Protein AF-A0A7Y6IUD5-F1 (afdb_monomer_lite)

pLDDT: mean 89.64, std 10.74, range [50.78, 98.31]

Radius of gyration: 18.88 Å; chains: 1; bounding box: 40×28×62 Å

Sequence (138 aa):
MPSALLAPFALLGMVVMAPVWISDHKLARMVDRIQEHPLPATAEWGYFDPQVEVSGDSGDCWYTIRFELSTGATVQEVLSHYRQARIEDPDGDLGDYEVTAWTIFDESGTPESGPTSRRSLIIDLDGAYDGGFDMRCY

Secondary structure (DSSP, 8-state):
--HHHHHHHHHHHHHHHHHHHHHHHHHHHHHHHHHHSPPPTT-EE-SS--EEEEEEETTEEEEEEEEEEEESS-HHHHHHHHHHH--B-SSS-BS-SEEEEE--B-TTSPBPB-SSSPEEEEEEEEEEE--TT-GGG-

Structure (mmCIF, N/CA/C/O backbone):
data_AF-A0A7Y6IUD5-F1
#
_entry.id   AF-A0A7Y6IUD5-F1
#
loop_
_atom_site.group_PDB
_atom_site.id
_atom_site.type_symbol
_atom_site.label_atom_id
_atom_site.label_alt_id
_atom_site.label_comp_id
_atom_site.label_asym_id
_atom_site.label_entity_id
_atom_site.label_seq_id
_atom_site.pdbx_PDB_ins_code
_atom_site.Cartn_x
_atom_site.Cartn_y
_atom_site.Cartn_z
_atom_site.occupancy
_atom_site.B_iso_or_equiv
_atom_site.auth_seq_id
_atom_site.auth_comp_id
_atom_site.auth_asym_id
_atom_site.auth_atom_id
_atom_site.pdbx_PDB_model_num
ATOM 1 N N . MET A 1 1 ? 0.779 -5.900 -45.821 1.00 50.78 1 MET A N 1
ATOM 2 C CA . MET A 1 1 ? 1.976 -5.995 -44.958 1.00 50.78 1 MET A CA 1
ATOM 3 C C . MET A 1 1 ? 2.130 -4.706 -44.139 1.00 50.78 1 MET A C 1
ATOM 5 O O . MET A 1 1 ? 2.856 -3.828 -44.579 1.00 50.78 1 MET A O 1
ATOM 9 N N . PRO A 1 2 ? 1.436 -4.538 -42.997 1.00 56.44 2 PRO A N 1
ATOM 10 C CA . PRO A 1 2 ? 1.664 -3.410 -42.081 1.00 56.44 2 PRO A CA 1
ATOM 11 C C . PRO A 1 2 ? 2.508 -3.782 -40.841 1.00 56.44 2 PRO A C 1
ATOM 13 O O . PRO A 1 2 ? 3.051 -2.905 -40.179 1.00 56.44 2 PRO A O 1
ATOM 16 N N . SER A 1 3 ? 2.671 -5.076 -40.537 1.00 62.78 3 SER A N 1
ATOM 17 C CA . SER A 1 3 ? 3.239 -5.556 -39.266 1.00 62.78 3 SER A CA 1
ATOM 18 C C . SER A 1 3 ? 4.730 -5.260 -39.055 1.00 62.78 3 SER A C 1
ATOM 20 O O . SER A 1 3 ? 5.162 -5.156 -37.913 1.00 62.78 3 SER A O 1
ATOM 22 N N . ALA A 1 4 ? 5.523 -5.086 -40.119 1.00 65.00 4 ALA A N 1
ATOM 23 C CA . ALA A 1 4 ? 6.963 -4.824 -39.992 1.00 65.00 4 ALA A CA 1
ATOM 24 C C . ALA A 1 4 ? 7.288 -3.378 -39.563 1.00 65.00 4 ALA A C 1
ATOM 26 O O . ALA A 1 4 ? 8.331 -3.140 -38.963 1.00 65.00 4 ALA A O 1
ATOM 27 N N . LEU A 1 5 ? 6.390 -2.421 -39.829 1.00 71.00 5 LEU A N 1
ATOM 28 C CA . LEU A 1 5 ? 6.572 -1.012 -39.452 1.00 71.00 5 LEU A CA 1
ATOM 29 C C . LEU A 1 5 ? 6.168 -0.728 -37.999 1.00 71.00 5 LEU A C 1
ATOM 31 O O . LEU A 1 5 ? 6.636 0.247 -37.427 1.00 71.00 5 LEU A O 1
ATOM 35 N N . LEU A 1 6 ? 5.337 -1.583 -37.391 1.00 80.44 6 LEU A N 1
ATOM 36 C CA . LEU A 1 6 ? 4.871 -1.431 -36.005 1.00 80.44 6 LEU A CA 1
ATOM 37 C C . LEU A 1 6 ? 5.834 -2.031 -34.973 1.00 80.44 6 LEU A C 1
ATOM 39 O O . LEU A 1 6 ? 5.840 -1.600 -33.824 1.00 80.44 6 LEU A O 1
ATOM 43 N N . ALA A 1 7 ? 6.670 -2.989 -35.379 1.00 85.38 7 ALA A N 1
ATOM 44 C CA . ALA A 1 7 ? 7.640 -3.646 -34.508 1.00 85.38 7 ALA A CA 1
ATOM 45 C C . ALA A 1 7 ? 8.580 -2.680 -33.748 1.00 85.38 7 ALA A C 1
ATOM 47 O O . ALA A 1 7 ? 8.692 -2.834 -32.532 1.00 85.38 7 ALA A O 1
ATOM 48 N N . PRO A 1 8 ? 9.221 -1.669 -34.378 1.00 88.06 8 PRO A N 1
ATOM 49 C CA . PRO A 1 8 ? 10.085 -0.742 -33.642 1.00 88.06 8 PRO A CA 1
ATOM 50 C C . PRO A 1 8 ? 9.316 0.107 -32.620 1.00 88.06 8 PRO A C 1
ATOM 52 O O . PRO A 1 8 ? 9.820 0.335 -31.525 1.00 88.06 8 PRO A O 1
ATOM 55 N N . PHE A 1 9 ? 8.085 0.526 -32.933 1.00 88.69 9 PHE A N 1
ATOM 56 C CA . PHE A 1 9 ? 7.252 1.288 -31.997 1.00 88.69 9 PHE A CA 1
ATOM 57 C C . PHE A 1 9 ? 6.775 0.428 -30.824 1.00 88.69 9 PHE A C 1
ATOM 59 O O . PHE A 1 9 ? 6.767 0.899 -29.693 1.00 88.69 9 PHE A O 1
ATOM 66 N N . ALA A 1 10 ? 6.430 -0.838 -31.070 1.00 89.88 10 ALA A N 1
ATOM 67 C CA . ALA A 1 10 ? 6.053 -1.774 -30.015 1.00 89.88 10 ALA A CA 1
ATOM 68 C C . ALA A 1 10 ? 7.232 -2.088 -29.079 1.00 89.88 10 ALA A C 1
ATOM 70 O O . ALA A 1 10 ? 7.064 -2.100 -27.862 1.00 89.88 10 ALA A O 1
ATOM 71 N N . LEU A 1 11 ? 8.431 -2.295 -29.634 1.00 91.75 11 LEU A N 1
ATOM 72 C CA . LEU A 1 11 ? 9.650 -2.487 -28.844 1.00 91.75 11 LEU A CA 1
ATOM 73 C C . LEU A 1 11 ? 9.972 -1.253 -28.001 1.00 91.75 11 LEU A C 1
ATOM 75 O O . LEU A 1 11 ? 10.253 -1.388 -26.814 1.00 91.75 11 LEU A O 1
ATOM 79 N N . LEU A 1 12 ? 9.878 -0.056 -28.586 1.00 91.06 12 LEU A N 1
ATOM 80 C CA . LEU A 1 12 ? 10.070 1.188 -27.845 1.00 91.06 12 LEU A CA 1
ATOM 81 C C . LEU A 1 12 ? 9.037 1.336 -26.721 1.00 91.06 12 LEU A C 1
ATOM 83 O O . LEU A 1 12 ? 9.408 1.655 -25.597 1.00 91.06 12 LEU A O 1
ATOM 87 N N . GLY A 1 13 ? 7.763 1.047 -27.003 1.00 90.88 13 GLY A N 1
ATOM 88 C CA . GLY A 1 13 ? 6.700 1.058 -26.000 1.00 90.88 13 GLY A CA 1
ATOM 89 C C . GLY A 1 13 ? 6.985 0.111 -24.833 1.00 90.88 13 GLY A C 1
ATOM 90 O O . GLY A 1 13 ? 6.824 0.507 -23.686 1.00 90.88 13 GLY A O 1
ATOM 91 N N . MET A 1 14 ? 7.484 -1.101 -25.101 1.00 92.44 14 MET A N 1
ATOM 92 C CA . MET A 1 14 ? 7.896 -2.031 -24.041 1.00 92.44 14 MET A CA 1
ATOM 93 C C . MET A 1 14 ? 9.056 -1.492 -23.202 1.00 92.44 14 MET A C 1
ATOM 95 O O . MET A 1 14 ? 9.020 -1.624 -21.987 1.00 92.44 14 MET A O 1
ATOM 99 N N . VAL A 1 15 ? 10.068 -0.877 -23.820 1.00 92.44 15 VAL A N 1
ATOM 100 C CA . VAL A 1 15 ? 11.202 -0.300 -23.077 1.00 92.44 15 VAL A CA 1
ATOM 101 C C . VAL A 1 15 ? 10.743 0.836 -22.162 1.00 92.44 15 VAL A C 1
ATOM 103 O O . VAL A 1 15 ? 11.189 0.907 -21.023 1.00 92.44 15 VAL A O 1
ATOM 106 N N . VAL A 1 16 ? 9.834 1.691 -22.639 1.00 90.88 16 VAL A N 1
ATOM 107 C CA . VAL A 1 16 ? 9.291 2.812 -21.854 1.00 90.88 16 VAL A CA 1
ATOM 108 C C . VAL A 1 16 ? 8.380 2.328 -20.723 1.00 90.88 16 VAL A C 1
ATOM 110 O O . VAL A 1 16 ? 8.426 2.887 -19.635 1.00 90.88 16 VAL A O 1
ATOM 113 N N . MET A 1 17 ? 7.576 1.287 -20.953 1.00 95.31 17 MET A N 1
ATOM 114 C CA . MET A 1 17 ? 6.619 0.783 -19.959 1.00 95.31 17 MET A CA 1
ATOM 115 C C . MET A 1 17 ? 7.209 -0.245 -18.988 1.00 95.31 17 MET A C 1
ATOM 117 O O . MET A 1 17 ? 6.623 -0.486 -17.937 1.00 95.31 17 MET A O 1
ATOM 121 N N . ALA A 1 18 ? 8.358 -0.852 -19.300 1.00 95.56 18 ALA A N 1
ATOM 122 C CA . ALA A 1 18 ? 8.973 -1.864 -18.443 1.00 95.56 18 ALA A CA 1
ATOM 123 C C . ALA A 1 18 ? 9.209 -1.397 -16.991 1.00 95.56 18 ALA A C 1
ATOM 125 O O . ALA A 1 18 ? 8.889 -2.179 -16.096 1.00 95.56 18 ALA A O 1
ATOM 126 N N . PRO A 1 19 ? 9.694 -0.167 -16.714 1.00 94.38 19 PRO A N 1
ATOM 127 C CA . PRO A 1 19 ? 9.817 0.330 -15.342 1.00 94.38 19 PRO A CA 1
ATOM 128 C C . PRO A 1 19 ? 8.478 0.351 -14.594 1.00 94.38 19 PRO A C 1
ATOM 130 O O . PRO A 1 19 ? 8.397 -0.180 -13.493 1.00 94.38 19 PRO A O 1
ATOM 133 N N . VAL A 1 20 ? 7.415 0.853 -15.236 1.00 95.56 20 VAL A N 1
ATOM 134 C CA . VAL A 1 20 ? 6.051 0.897 -14.676 1.00 95.56 20 VAL A CA 1
ATOM 135 C C . VAL A 1 20 ? 5.580 -0.506 -14.290 1.00 95.56 20 VAL A C 1
ATOM 137 O O . VAL A 1 20 ? 5.099 -0.720 -13.184 1.00 95.56 20 VAL A O 1
ATOM 140 N N . TRP A 1 21 ? 5.778 -1.493 -15.169 1.00 96.75 21 TRP A N 1
ATOM 141 C CA . TRP A 1 21 ? 5.376 -2.877 -14.896 1.00 96.75 21 TRP A CA 1
ATOM 142 C C . TRP A 1 21 ? 6.176 -3.535 -13.772 1.00 96.75 21 TRP A C 1
ATOM 144 O O . TRP A 1 21 ? 5.637 -4.363 -13.040 1.00 96.75 21 TRP A O 1
ATOM 154 N N . ILE A 1 22 ? 7.460 -3.195 -13.636 1.00 96.12 22 ILE A N 1
ATOM 155 C CA . ILE A 1 22 ? 8.291 -3.682 -12.531 1.00 96.12 22 ILE A CA 1
ATOM 156 C C . ILE A 1 22 ? 7.774 -3.108 -11.208 1.00 96.12 22 ILE A C 1
ATOM 158 O O . ILE A 1 22 ? 7.576 -3.876 -10.264 1.00 96.12 22 ILE A O 1
ATOM 162 N N . SER A 1 23 ? 7.499 -1.803 -11.152 1.00 96.12 23 SER A N 1
ATOM 163 C CA . SER A 1 23 ? 6.901 -1.151 -9.981 1.00 96.12 23 SER A CA 1
ATOM 164 C C . SER A 1 23 ? 5.531 -1.736 -9.639 1.00 96.12 23 SER A C 1
ATOM 166 O O . SER A 1 23 ? 5.294 -2.110 -8.492 1.00 96.12 23 SER A O 1
ATOM 168 N N . ASP A 1 24 ? 4.656 -1.916 -10.635 1.00 96.94 24 ASP A N 1
ATOM 169 C CA . ASP A 1 24 ? 3.335 -2.527 -10.445 1.00 96.94 24 ASP A CA 1
ATOM 170 C C . ASP A 1 24 ? 3.449 -3.945 -9.879 1.00 96.94 24 ASP A C 1
ATOM 172 O O . ASP A 1 24 ? 2.683 -4.327 -8.999 1.00 96.94 24 ASP A O 1
ATOM 176 N N . HIS A 1 25 ? 4.426 -4.732 -10.341 1.00 97.31 25 HIS A N 1
ATOM 177 C CA . HIS A 1 25 ? 4.651 -6.074 -9.814 1.00 97.31 25 HIS A CA 1
ATOM 178 C C . HIS A 1 25 ? 5.113 -6.058 -8.351 1.00 97.31 25 HIS A C 1
ATOM 180 O O . HIS A 1 25 ? 4.625 -6.860 -7.553 1.00 97.31 25 HIS A O 1
ATOM 186 N N . LYS A 1 26 ? 6.029 -5.151 -7.982 1.00 97.44 26 LYS A N 1
ATOM 187 C CA . LYS A 1 26 ? 6.468 -4.973 -6.588 1.00 97.44 26 LYS A CA 1
ATOM 188 C C . LYS A 1 26 ? 5.290 -4.591 -5.680 1.00 97.44 26 LYS A C 1
ATOM 190 O O . LYS A 1 26 ? 5.106 -5.199 -4.628 1.00 97.44 26 LYS A O 1
ATOM 195 N N . LEU A 1 27 ? 4.467 -3.635 -6.113 1.00 97.88 27 LEU A N 1
ATOM 196 C CA . LEU A 1 27 ? 3.295 -3.164 -5.370 1.00 97.88 27 LEU A CA 1
ATOM 197 C C . LEU A 1 27 ? 2.216 -4.247 -5.252 1.00 97.88 27 LEU A C 1
ATOM 199 O O . LEU A 1 27 ? 1.688 -4.468 -4.165 1.00 97.88 27 LEU A O 1
ATOM 203 N N . ALA A 1 28 ? 1.942 -4.989 -6.329 1.00 97.88 28 ALA A N 1
ATOM 204 C CA . ALA A 1 28 ? 1.019 -6.122 -6.299 1.00 97.88 28 ALA A CA 1
ATOM 205 C C . ALA A 1 28 ? 1.471 -7.193 -5.296 1.00 97.88 28 ALA A C 1
ATOM 207 O O . ALA A 1 28 ? 0.662 -7.689 -4.521 1.00 97.88 28 ALA A O 1
ATOM 208 N N . ARG A 1 29 ? 2.776 -7.484 -5.223 1.00 98.06 29 ARG A N 1
ATOM 209 C CA . ARG A 1 29 ? 3.312 -8.403 -4.208 1.00 98.06 29 ARG A CA 1
ATOM 210 C C . ARG A 1 29 ? 3.116 -7.896 -2.783 1.00 98.06 29 ARG A C 1
ATOM 212 O O . ARG A 1 29 ? 2.912 -8.700 -1.878 1.00 98.06 29 ARG A O 1
ATOM 219 N N . MET A 1 30 ? 3.200 -6.587 -2.560 1.00 97.69 30 MET A N 1
ATOM 220 C CA . MET A 1 30 ? 2.890 -6.015 -1.252 1.00 97.69 30 MET A CA 1
ATOM 221 C C . MET A 1 30 ? 1.402 -6.168 -0.916 1.00 97.69 30 MET A C 1
ATOM 223 O O . MET A 1 30 ? 1.083 -6.554 0.208 1.00 97.69 30 MET A O 1
ATOM 227 N N . VAL A 1 31 ? 0.504 -5.952 -1.884 1.00 98.12 31 VAL A N 1
ATOM 228 C CA . VAL A 1 31 ? -0.935 -6.226 -1.731 1.00 98.12 31 VAL A CA 1
ATOM 229 C C . VAL A 1 31 ? -1.183 -7.693 -1.382 1.00 98.12 31 VAL A C 1
ATOM 231 O O . VAL A 1 31 ? -1.891 -7.962 -0.412 1.00 98.12 31 VAL A O 1
ATOM 234 N N . ASP A 1 32 ? -0.551 -8.631 -2.092 1.00 98.06 32 ASP A N 1
ATOM 235 C CA . ASP A 1 32 ? -0.665 -10.064 -1.800 1.00 98.06 32 ASP A CA 1
ATOM 236 C C . ASP A 1 32 ? -0.257 -10.352 -0.346 1.00 98.06 32 ASP A C 1
ATOM 238 O O . ASP A 1 32 ? -0.991 -11.006 0.391 1.00 98.06 32 ASP A O 1
ATOM 242 N N . ARG A 1 33 ? 0.860 -9.779 0.127 1.00 97.62 33 ARG A N 1
ATOM 243 C CA . ARG A 1 33 ? 1.303 -9.927 1.525 1.00 97.62 33 ARG A CA 1
ATOM 244 C C . ARG A 1 33 ? 0.319 -9.335 2.535 1.00 97.62 33 ARG A C 1
ATOM 246 O O . ARG A 1 33 ? 0.143 -9.910 3.608 1.00 97.62 33 ARG A O 1
ATOM 253 N N . ILE A 1 34 ? -0.317 -8.205 2.221 1.00 96.81 34 ILE A N 1
ATOM 254 C CA . ILE A 1 34 ? -1.377 -7.613 3.054 1.00 96.81 34 ILE A CA 1
ATOM 255 C C . ILE A 1 34 ? -2.577 -8.561 3.134 1.00 96.81 34 ILE A C 1
ATOM 257 O O . ILE A 1 34 ? -3.141 -8.735 4.215 1.00 96.81 34 ILE A O 1
ATOM 261 N N . GLN A 1 35 ? -2.948 -9.188 2.017 1.00 96.50 35 GLN A N 1
ATOM 262 C CA . GLN A 1 35 ? -4.079 -10.112 1.948 1.00 96.50 35 GLN A CA 1
ATOM 263 C C . GLN A 1 35 ? -3.801 -11.467 2.612 1.00 96.50 35 GLN A C 1
ATOM 265 O O . GLN A 1 35 ? -4.700 -12.059 3.210 1.00 96.50 35 GLN A O 1
ATOM 270 N N . GLU A 1 36 ? -2.563 -11.951 2.528 1.00 96.19 36 GLU A N 1
ATOM 271 C CA . GLU A 1 36 ? -2.095 -13.177 3.179 1.00 96.19 36 GLU A CA 1
ATOM 272 C C . GLU A 1 36 ? -1.893 -13.002 4.690 1.00 96.19 36 GLU A C 1
ATOM 274 O O . GLU A 1 36 ? -1.956 -13.980 5.445 1.00 96.19 36 GLU A O 1
ATOM 279 N N . HIS A 1 37 ? -1.649 -11.772 5.154 1.00 95.56 37 HIS A N 1
ATOM 280 C CA . HIS A 1 37 ? -1.503 -11.492 6.574 1.00 95.56 37 HIS A CA 1
ATOM 281 C C . HIS A 1 37 ? -2.828 -11.750 7.314 1.00 95.56 37 HIS A C 1
ATOM 283 O O . HIS A 1 37 ? -3.883 -11.287 6.871 1.00 95.56 37 HIS A O 1
ATOM 289 N N . PRO A 1 38 ? -2.813 -12.454 8.465 1.00 95.88 38 PRO A N 1
ATOM 290 C CA . PRO A 1 38 ? -4.030 -12.705 9.225 1.00 95.88 38 PRO A CA 1
ATOM 291 C C . PRO A 1 38 ? -4.765 -11.407 9.548 1.00 95.88 38 PRO A C 1
ATOM 293 O O . PRO A 1 38 ? -4.158 -10.447 10.018 1.00 95.88 38 PRO A O 1
ATOM 296 N N . LEU A 1 39 ? -6.079 -11.386 9.337 1.00 95.06 39 LEU A N 1
ATOM 297 C CA . LEU A 1 39 ? -6.903 -10.239 9.701 1.00 95.06 39 LEU A CA 1
ATOM 298 C C . LEU A 1 39 ? -6.947 -10.045 11.229 1.00 95.06 39 LEU A C 1
ATOM 300 O O . LEU A 1 39 ? -6.835 -11.024 11.980 1.00 95.06 39 LEU A O 1
ATOM 304 N N . PRO A 1 40 ? -7.170 -8.806 11.712 1.00 91.69 40 PRO A N 1
ATOM 305 C CA . PRO A 1 40 ? -7.491 -8.566 13.113 1.00 91.69 40 PRO A CA 1
ATOM 306 C C . PRO A 1 40 ? -8.665 -9.442 13.571 1.00 91.69 40 PRO A C 1
ATOM 308 O O . PRO A 1 40 ? -9.576 -9.751 12.798 1.00 91.69 40 PRO A O 1
ATOM 311 N N . ALA A 1 41 ? -8.687 -9.825 14.849 1.00 85.88 41 ALA A N 1
ATOM 312 C CA . ALA A 1 41 ? -9.791 -10.615 15.387 1.00 85.88 41 ALA A CA 1
ATOM 313 C C . ALA A 1 41 ? -11.134 -9.913 15.117 1.00 85.88 41 ALA A C 1
ATOM 315 O O . ALA A 1 41 ? -11.270 -8.716 15.361 1.00 85.88 41 ALA A O 1
ATOM 316 N N . THR A 1 42 ? -12.133 -10.667 14.648 1.00 86.38 42 THR A N 1
ATOM 317 C CA . THR A 1 42 ? -13.478 -10.174 14.277 1.00 86.38 42 THR A CA 1
ATOM 318 C C . THR A 1 42 ? -13.557 -9.281 13.031 1.00 86.38 42 THR A C 1
ATOM 320 O O . THR A 1 42 ? -14.640 -8.765 12.746 1.00 86.38 42 THR A O 1
ATOM 323 N N . ALA A 1 43 ? -12.456 -9.122 12.289 1.00 92.06 43 ALA A N 1
ATOM 324 C CA . ALA A 1 43 ? -12.442 -8.434 11.006 1.00 92.06 43 ALA A CA 1
ATOM 325 C C . ALA A 1 43 ? -12.684 -9.397 9.837 1.00 92.06 43 ALA A C 1
ATOM 327 O O . ALA A 1 43 ? -12.237 -10.544 9.840 1.00 92.06 43 ALA A O 1
ATOM 328 N N . GLU A 1 44 ? -13.364 -8.887 8.822 1.00 94.12 44 GLU A N 1
ATOM 329 C CA . GLU A 1 44 ? -13.514 -9.478 7.496 1.00 94.12 44 GLU A CA 1
ATOM 330 C C . GLU A 1 44 ? -13.170 -8.404 6.457 1.00 94.12 44 GLU A C 1
ATOM 332 O O . GLU A 1 44 ? -13.232 -7.208 6.756 1.00 94.12 44 GLU A O 1
ATOM 337 N N . TRP A 1 45 ? -12.804 -8.820 5.244 1.00 94.19 45 TRP A N 1
ATOM 338 C CA . TRP A 1 45 ? -12.616 -7.885 4.134 1.00 94.19 45 TRP A CA 1
ATOM 339 C C . TRP A 1 45 ? -13.904 -7.102 3.858 1.00 94.19 45 TRP A C 1
ATOM 341 O O . TRP A 1 45 ? -15.009 -7.631 3.999 1.00 94.19 45 TRP A O 1
ATOM 351 N N . GLY A 1 46 ? -13.739 -5.822 3.534 1.00 90.56 46 GLY A N 1
ATOM 352 C CA . GLY A 1 46 ? -14.826 -4.896 3.252 1.00 90.56 46 GLY A CA 1
ATOM 353 C C . GLY A 1 46 ? -15.402 -5.039 1.844 1.00 90.56 46 GLY A C 1
ATOM 354 O O . GLY A 1 46 ? -15.360 -6.102 1.229 1.00 90.56 46 GLY A O 1
ATOM 355 N N . TYR A 1 47 ? -15.987 -3.952 1.349 1.00 88.69 47 TYR A N 1
ATOM 356 C CA . TYR A 1 47 ? -16.732 -3.921 0.097 1.00 88.69 47 TYR A CA 1
ATOM 357 C C . TYR A 1 47 ? -15.837 -3.956 -1.148 1.00 88.69 47 TYR A C 1
ATOM 359 O O . TYR A 1 47 ? -16.259 -4.483 -2.179 1.00 88.69 47 TYR A O 1
ATOM 367 N N . PHE A 1 48 ? -14.627 -3.397 -1.076 1.00 91.75 48 PHE A N 1
ATOM 368 C CA . PHE A 1 48 ? -13.714 -3.317 -2.216 1.00 91.75 48 PHE A CA 1
ATOM 369 C C . PHE A 1 48 ? -12.380 -4.026 -1.961 1.00 91.75 48 PHE A C 1
ATOM 371 O O . PHE A 1 48 ? -11.854 -4.029 -0.846 1.00 91.75 48 PHE A O 1
ATOM 378 N N . ASP A 1 49 ? -11.829 -4.605 -3.029 1.00 94.44 49 ASP A N 1
ATOM 379 C CA . ASP A 1 49 ? -10.488 -5.192 -3.031 1.00 94.44 49 ASP A CA 1
ATOM 380 C C . ASP A 1 49 ? -9.418 -4.105 -2.863 1.00 94.44 49 ASP A C 1
ATOM 382 O O . ASP A 1 49 ? -9.626 -2.992 -3.355 1.00 94.44 49 ASP A O 1
ATOM 386 N N . PRO A 1 50 ? -8.256 -4.403 -2.252 1.00 97.19 50 PRO A N 1
ATOM 387 C CA . PRO A 1 50 ? -7.183 -3.429 -2.089 1.00 97.19 50 PRO A CA 1
ATOM 388 C C . PRO A 1 50 ? -6.843 -2.686 -3.387 1.00 97.19 50 PRO A C 1
ATOM 390 O O . PRO A 1 50 ? -6.697 -3.287 -4.452 1.00 97.19 50 PRO A O 1
ATOM 393 N N . GLN A 1 51 ? -6.722 -1.367 -3.290 1.00 97.06 51 GLN A N 1
ATOM 394 C CA . GLN A 1 51 ? -6.384 -0.469 -4.387 1.00 97.06 51 GLN A CA 1
ATOM 395 C C . GLN A 1 51 ? -5.005 0.128 -4.139 1.00 97.06 51 GLN A C 1
ATOM 397 O O . GLN A 1 51 ? -4.649 0.405 -2.995 1.00 97.06 51 GLN A O 1
ATOM 402 N N . VAL A 1 52 ? -4.252 0.356 -5.210 1.00 97.56 52 VAL A N 1
ATOM 403 C CA . VAL A 1 52 ? -2.937 0.994 -5.138 1.00 97.56 52 VAL A CA 1
ATOM 404 C C . VAL A 1 52 ? -2.975 2.293 -5.919 1.00 97.56 52 VAL A C 1
ATOM 406 O O . VAL A 1 52 ? -3.293 2.304 -7.109 1.00 97.56 52 VAL A O 1
ATOM 409 N N . GLU A 1 53 ? -2.623 3.379 -5.248 1.00 96.81 53 GLU A N 1
ATOM 410 C CA . GLU A 1 53 ? -2.312 4.653 -5.874 1.00 96.81 53 GLU A CA 1
ATOM 411 C C . GLU A 1 53 ? -0.794 4.832 -5.902 1.00 96.81 53 GLU A C 1
ATOM 413 O O . GLU A 1 53 ? -0.107 4.534 -4.926 1.00 96.81 53 GLU A O 1
ATOM 418 N N . VAL A 1 54 ? -0.276 5.308 -7.034 1.00 96.31 54 VAL A N 1
ATOM 419 C CA . VAL A 1 54 ? 1.127 5.699 -7.190 1.00 96.31 54 VAL A CA 1
ATOM 420 C C . VAL A 1 54 ? 1.154 7.176 -7.521 1.00 96.31 54 VAL A C 1
ATOM 422 O O . VAL A 1 54 ? 0.462 7.622 -8.439 1.00 96.31 54 VAL A O 1
ATOM 425 N N . SER A 1 55 ? 1.980 7.912 -6.794 1.00 94.62 55 SER A N 1
ATOM 426 C CA . SER A 1 55 ? 2.250 9.319 -7.045 1.00 94.62 55 SER A CA 1
ATOM 427 C C . SER A 1 55 ? 3.748 9.575 -6.976 1.00 94.62 55 SER A C 1
ATOM 429 O O . SER A 1 55 ? 4.515 8.753 -6.476 1.00 94.62 55 SER A O 1
ATOM 431 N N . GLY A 1 56 ? 4.173 10.719 -7.485 1.00 92.94 56 GLY A N 1
ATOM 432 C CA . GLY A 1 56 ? 5.543 11.153 -7.328 1.00 92.94 56 GLY A CA 1
ATOM 433 C C . GLY A 1 56 ? 5.777 12.550 -7.850 1.00 92.94 56 GLY A C 1
ATOM 434 O O . GLY A 1 56 ? 4.904 13.156 -8.473 1.00 92.94 56 GLY A O 1
ATOM 435 N N . ASP A 1 57 ? 6.954 13.059 -7.529 1.00 91.00 57 ASP A N 1
ATOM 436 C CA . ASP A 1 57 ? 7.426 14.370 -7.942 1.00 91.00 57 ASP A CA 1
ATOM 437 C C . ASP A 1 57 ? 8.947 14.322 -8.043 1.00 91.00 57 ASP A C 1
ATOM 439 O O . ASP A 1 57 ? 9.636 13.903 -7.115 1.00 91.00 57 ASP A O 1
ATOM 443 N N . SER A 1 58 ? 9.484 14.787 -9.171 1.00 86.62 58 SER A N 1
ATOM 444 C CA . SER A 1 58 ? 10.919 15.029 -9.332 1.00 86.62 58 SER A CA 1
ATOM 445 C C . SER A 1 58 ? 11.817 13.804 -9.072 1.00 86.62 58 SER A C 1
ATOM 447 O O . SER A 1 58 ? 13.003 13.958 -8.775 1.00 86.62 58 SER A O 1
ATOM 449 N N . GLY A 1 59 ? 11.284 12.593 -9.265 1.00 83.12 59 GLY A N 1
ATOM 450 C CA . GLY A 1 59 ? 11.977 11.320 -9.069 1.00 83.12 59 GLY A CA 1
ATOM 451 C C . GLY A 1 59 ? 11.712 10.651 -7.721 1.00 83.12 59 GLY A C 1
ATOM 452 O O . GLY A 1 59 ? 12.140 9.514 -7.539 1.00 83.12 59 GLY A O 1
ATOM 453 N N . ASP A 1 60 ? 10.996 11.308 -6.812 1.00 89.69 60 ASP A N 1
ATOM 454 C CA . ASP A 1 60 ? 10.506 10.679 -5.591 1.00 89.69 60 ASP A CA 1
ATOM 455 C C . ASP A 1 60 ? 9.214 9.916 -5.906 1.00 89.69 60 ASP A C 1
ATOM 457 O O . ASP A 1 60 ? 8.288 10.469 -6.503 1.00 89.69 60 ASP A O 1
ATOM 461 N N . CYS A 1 61 ? 9.146 8.643 -5.514 1.00 95.94 61 CYS A N 1
ATOM 462 C CA . CYS A 1 61 ? 7.962 7.809 -5.699 1.00 95.94 61 CYS A CA 1
ATOM 463 C C . CYS A 1 61 ? 7.292 7.519 -4.358 1.00 95.94 61 CYS A C 1
ATOM 465 O O . CYS A 1 61 ? 7.933 7.021 -3.429 1.00 95.94 61 CYS A O 1
ATOM 467 N N . TRP A 1 62 ? 5.980 7.718 -4.304 1.00 97.44 62 TRP A N 1
ATOM 468 C CA . TRP A 1 62 ? 5.134 7.338 -3.181 1.00 97.44 62 TRP A CA 1
ATOM 469 C C . TRP A 1 62 ? 4.029 6.393 -3.629 1.00 97.44 62 TRP A C 1
ATOM 471 O O . TRP A 1 62 ? 3.558 6.430 -4.771 1.00 97.44 62 TRP A O 1
ATOM 481 N N . TYR A 1 63 ? 3.600 5.546 -2.704 1.00 97.81 63 TYR A N 1
ATOM 482 C CA . TYR A 1 63 ? 2.440 4.695 -2.880 1.00 97.81 63 TYR A CA 1
ATOM 483 C C . TYR A 1 63 ? 1.483 4.838 -1.705 1.00 97.81 63 TYR A C 1
ATOM 485 O O . TYR A 1 63 ? 1.900 5.074 -0.571 1.00 97.81 63 TYR A O 1
ATOM 493 N N . THR A 1 64 ? 0.210 4.594 -1.996 1.00 98.06 64 THR A N 1
ATOM 494 C CA . THR A 1 64 ? -0.840 4.389 -1.003 1.00 98.06 64 THR A CA 1
ATOM 495 C C . THR A 1 64 ? -1.562 3.096 -1.353 1.00 98.06 64 THR A C 1
ATOM 497 O O . THR A 1 64 ? -2.171 2.988 -2.421 1.00 98.06 64 THR A O 1
ATOM 500 N N . ILE A 1 65 ? -1.495 2.098 -0.470 1.00 98.31 65 ILE A N 1
ATOM 501 C CA . ILE A 1 65 ? -2.331 0.897 -0.569 1.00 98.31 65 ILE A CA 1
ATOM 502 C C . ILE A 1 65 ? -3.533 1.082 0.342 1.00 98.31 65 ILE A C 1
ATOM 504 O O . ILE A 1 65 ? -3.396 1.088 1.563 1.00 98.31 65 ILE A O 1
ATOM 508 N N . ARG A 1 66 ? -4.714 1.180 -0.263 1.00 97.94 66 ARG A N 1
ATOM 509 C CA . ARG A 1 66 ? -5.985 1.371 0.429 1.00 97.94 66 ARG A CA 1
ATOM 510 C C . ARG A 1 66 ? -6.810 0.100 0.415 1.00 97.94 66 ARG A C 1
ATOM 512 O O . ARG A 1 66 ? -7.050 -0.469 -0.647 1.00 97.94 66 ARG A O 1
ATOM 519 N N . PHE A 1 67 ? -7.335 -0.302 1.562 1.00 96.50 67 PHE A N 1
ATOM 520 C CA . PHE A 1 67 ? -8.284 -1.409 1.663 1.00 96.50 67 PHE A CA 1
ATOM 521 C C . PHE A 1 67 ? -9.306 -1.176 2.770 1.00 96.50 67 PHE A C 1
ATOM 523 O O . PHE A 1 67 ? -9.126 -0.334 3.646 1.00 96.50 67 PHE A O 1
ATOM 530 N N . GLU A 1 68 ? -10.399 -1.930 2.730 1.00 94.62 68 GLU A N 1
ATOM 531 C CA . GLU A 1 68 ? -11.464 -1.837 3.721 1.00 94.62 68 GLU A CA 1
ATOM 532 C C . GLU A 1 68 ? -11.561 -3.112 4.550 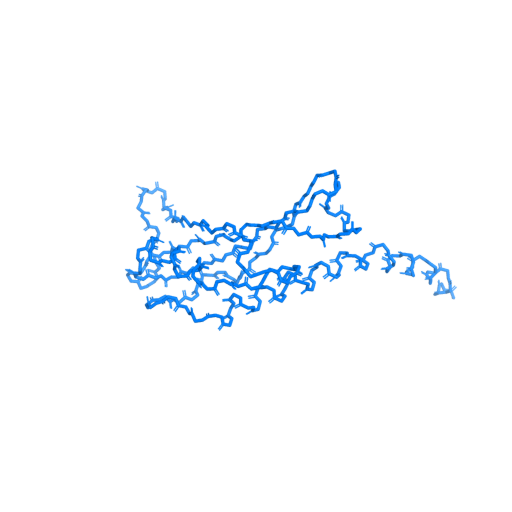1.00 94.62 68 GLU A C 1
ATOM 534 O O . GLU A 1 68 ? -11.466 -4.225 4.027 1.00 94.62 68 GLU A O 1
ATOM 539 N N . LEU A 1 69 ? -11.824 -2.941 5.844 1.00 93.75 69 LEU A N 1
ATOM 540 C CA . LE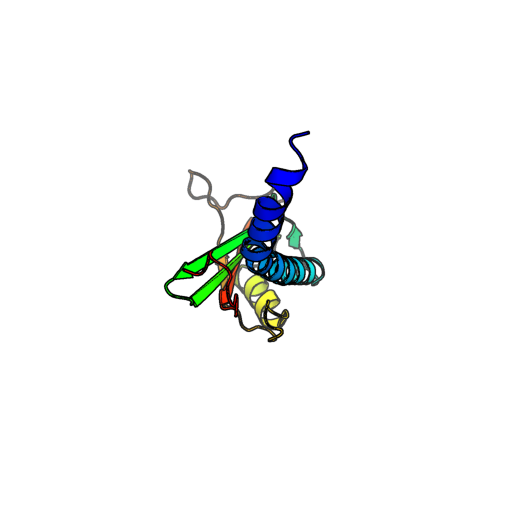U A 1 69 ? -12.239 -4.005 6.744 1.00 93.75 69 LEU A CA 1
ATOM 541 C C . LEU A 1 69 ? -13.618 -3.707 7.334 1.00 93.75 69 LEU A C 1
ATOM 543 O O . LEU A 1 69 ? -13.879 -2.611 7.831 1.00 93.75 69 LEU A O 1
ATOM 547 N N . SER A 1 70 ? -14.473 -4.727 7.378 1.00 92.00 70 SER A N 1
ATOM 548 C CA . SER A 1 70 ? -15.650 -4.747 8.244 1.00 92.00 70 SER A CA 1
ATOM 549 C C . SER A 1 70 ? -15.265 -5.402 9.566 1.00 92.00 70 SER A C 1
ATOM 551 O O . SER A 1 70 ? -14.963 -6.595 9.610 1.00 92.00 70 SER A O 1
ATOM 553 N N . THR A 1 71 ? -15.235 -4.640 10.659 1.00 90.25 71 THR A N 1
ATOM 554 C CA . THR A 1 71 ? -14.670 -5.130 11.927 1.00 90.25 71 THR A CA 1
ATOM 555 C C . THR A 1 71 ? -15.444 -4.683 13.163 1.00 90.25 71 THR A C 1
ATOM 557 O O . THR A 1 71 ? -16.104 -3.644 13.173 1.00 90.25 71 THR A O 1
ATOM 560 N N . GLY A 1 72 ? -15.386 -5.496 14.221 1.00 88.38 72 GLY A N 1
ATOM 561 C CA . GLY A 1 72 ? -15.805 -5.105 15.570 1.00 88.38 72 GLY A CA 1
ATOM 562 C C . GLY A 1 72 ? -14.685 -4.459 16.395 1.00 88.38 72 GLY A C 1
ATOM 563 O O . GLY A 1 72 ? -14.963 -3.909 17.459 1.00 88.38 72 GLY A O 1
ATOM 564 N N . ALA A 1 73 ? -13.437 -4.523 15.920 1.00 89.00 73 ALA A N 1
ATOM 565 C CA . ALA A 1 73 ? -12.276 -3.956 16.597 1.00 89.00 73 ALA A CA 1
ATOM 566 C C . ALA A 1 73 ? -12.270 -2.419 16.551 1.00 89.00 73 ALA A C 1
ATOM 568 O O . ALA A 1 73 ? -12.832 -1.779 15.656 1.00 89.00 73 ALA A O 1
ATOM 569 N N . THR A 1 74 ? -11.595 -1.815 17.524 1.00 88.94 74 THR A N 1
ATOM 570 C CA . THR A 1 74 ? -11.332 -0.375 17.547 1.00 88.94 74 THR A CA 1
ATOM 571 C C . THR A 1 74 ? -10.293 0.011 16.491 1.00 88.94 74 THR A C 1
ATOM 573 O O . THR A 1 74 ? -9.461 -0.798 16.080 1.00 88.94 74 THR A O 1
ATOM 576 N N . VAL A 1 75 ? -10.293 1.284 16.080 1.00 90.00 75 VAL A N 1
ATOM 577 C CA . VAL A 1 75 ? -9.308 1.818 15.120 1.00 90.00 75 VAL A CA 1
ATOM 578 C C . VAL A 1 75 ? -7.879 1.579 15.618 1.00 90.00 75 VAL A C 1
ATOM 580 O O . VAL A 1 75 ? -7.028 1.134 14.857 1.00 90.00 75 VAL A O 1
ATOM 583 N N . GLN A 1 76 ? -7.617 1.807 16.908 1.00 91.38 76 GLN A N 1
ATOM 584 C CA . GLN A 1 76 ? -6.297 1.598 17.5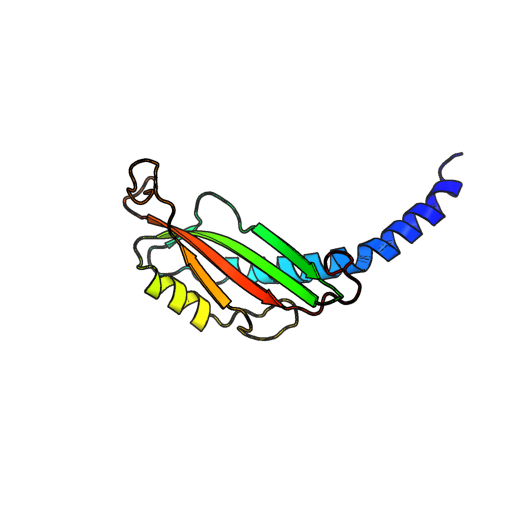06 1.00 91.38 76 GLN A CA 1
ATOM 585 C C . GLN A 1 76 ? -5.844 0.136 17.465 1.00 91.38 76 GLN A C 1
ATOM 587 O O . GLN A 1 76 ? -4.662 -0.106 17.231 1.00 91.38 76 GLN A O 1
ATOM 592 N N . GLU A 1 77 ? -6.742 -0.827 17.676 1.00 92.88 77 GLU A N 1
ATOM 593 C CA . GLU A 1 77 ? -6.399 -2.252 17.577 1.00 92.88 77 GLU A CA 1
ATOM 594 C C . GLU A 1 77 ? -6.010 -2.628 16.146 1.00 92.88 77 GLU A C 1
ATOM 596 O O . GLU A 1 77 ? -4.981 -3.273 15.951 1.00 92.88 77 GLU A O 1
ATOM 601 N N . VAL A 1 78 ? -6.764 -2.159 15.145 1.00 93.75 78 VAL A N 1
ATOM 602 C CA . VAL A 1 78 ? -6.444 -2.398 13.727 1.00 93.75 78 VAL A CA 1
ATOM 603 C C . VAL A 1 78 ? -5.124 -1.730 13.332 1.00 93.75 78 VAL A C 1
ATOM 605 O O . VAL A 1 78 ? -4.266 -2.369 12.727 1.00 93.75 78 VAL A O 1
ATOM 608 N N . LEU A 1 79 ? -4.911 -0.471 13.725 1.00 94.38 79 LEU A N 1
ATOM 609 C CA . LEU A 1 79 ? -3.648 0.231 13.478 1.00 94.38 79 LEU A CA 1
ATOM 610 C C . LEU A 1 79 ? -2.464 -0.495 14.123 1.00 94.38 79 LEU A C 1
ATOM 612 O O . LEU A 1 79 ? -1.411 -0.647 13.507 1.00 94.38 79 LEU A O 1
ATOM 616 N N . SER A 1 80 ? -2.623 -0.945 15.369 1.00 94.81 80 SER A N 1
ATOM 617 C CA . SER A 1 80 ? -1.576 -1.676 16.082 1.00 94.81 80 SER A CA 1
ATOM 618 C C . SER A 1 80 ? -1.247 -2.997 15.389 1.00 94.81 80 SER A C 1
ATOM 620 O O . SER A 1 80 ? -0.071 -3.321 15.237 1.00 94.81 80 SER A O 1
ATOM 622 N N . HIS A 1 81 ? -2.269 -3.712 14.914 1.00 95.44 81 HIS A N 1
ATOM 623 C CA . HIS A 1 81 ? -2.131 -4.962 14.171 1.00 95.44 81 HIS A CA 1
ATOM 624 C C . HIS A 1 81 ? -1.247 -4.796 12.928 1.00 95.44 81 HIS A C 1
ATOM 626 O O . HIS A 1 81 ? -0.211 -5.451 12.823 1.00 95.44 81 HIS A O 1
ATOM 632 N N . TYR A 1 82 ? -1.572 -3.855 12.036 1.00 94.69 82 TYR A N 1
ATOM 633 C CA . TYR A 1 82 ? -0.809 -3.660 10.793 1.00 94.69 82 TYR A CA 1
ATOM 634 C C . TYR A 1 82 ? 0.569 -3.014 10.990 1.00 94.69 82 TYR A C 1
ATOM 636 O O . TYR A 1 82 ? 1.486 -3.276 10.210 1.00 94.69 82 TYR A O 1
ATOM 644 N N . ARG A 1 83 ? 0.767 -2.229 12.057 1.00 94.69 83 ARG A N 1
ATOM 645 C CA . ARG A 1 83 ? 2.101 -1.721 12.431 1.00 94.69 83 ARG A CA 1
ATOM 646 C C . ARG A 1 83 ? 3.012 -2.832 12.953 1.00 94.69 83 ARG A C 1
ATOM 648 O O . ARG A 1 83 ? 4.204 -2.843 12.666 1.00 94.69 83 ARG A O 1
ATOM 655 N N . GLN A 1 84 ? 2.463 -3.778 13.715 1.00 95.75 84 GLN A N 1
ATOM 656 C CA . GLN A 1 84 ? 3.216 -4.926 14.230 1.00 95.75 84 GLN A CA 1
ATOM 657 C C . GLN A 1 84 ? 3.474 -5.994 13.164 1.00 95.75 84 GLN A C 1
ATOM 659 O O . GLN A 1 84 ? 4.429 -6.757 13.302 1.00 95.75 84 GLN A O 1
ATOM 664 N N . ALA A 1 85 ? 2.659 -6.033 12.106 1.00 94.00 85 ALA A N 1
ATOM 665 C CA . ALA A 1 85 ? 2.799 -6.986 11.011 1.00 94.00 85 ALA A CA 1
ATOM 666 C C . ALA A 1 85 ? 4.150 -6.878 10.288 1.00 94.00 85 ALA A C 1
ATOM 668 O O . ALA A 1 85 ? 4.642 -7.894 9.800 1.00 94.00 85 ALA A O 1
ATOM 669 N N . ARG A 1 86 ? 4.754 -5.676 10.255 1.00 93.19 86 ARG A N 1
ATOM 670 C CA . ARG A 1 86 ? 6.031 -5.388 9.575 1.00 93.19 86 ARG A CA 1
ATOM 671 C C . ARG A 1 86 ? 6.084 -6.013 8.179 1.00 93.19 86 ARG A C 1
ATOM 673 O O . ARG A 1 86 ? 6.996 -6.778 7.871 1.00 93.19 86 ARG A O 1
ATOM 680 N N . ILE A 1 87 ? 5.060 -5.733 7.378 1.00 95.88 87 ILE A N 1
ATOM 681 C CA . ILE A 1 87 ? 4.936 -6.259 6.021 1.00 95.88 87 ILE A CA 1
ATOM 682 C C . ILE A 1 87 ? 6.139 -5.764 5.206 1.00 95.88 87 ILE A C 1
ATOM 684 O O . ILE A 1 87 ? 6.626 -4.656 5.408 1.00 95.88 87 ILE A O 1
ATOM 688 N N . GLU A 1 88 ? 6.670 -6.618 4.339 1.00 97.50 88 GLU A N 1
ATOM 689 C CA . GLU A 1 88 ? 7.726 -6.210 3.415 1.00 97.50 88 GLU A CA 1
ATOM 690 C C . GLU A 1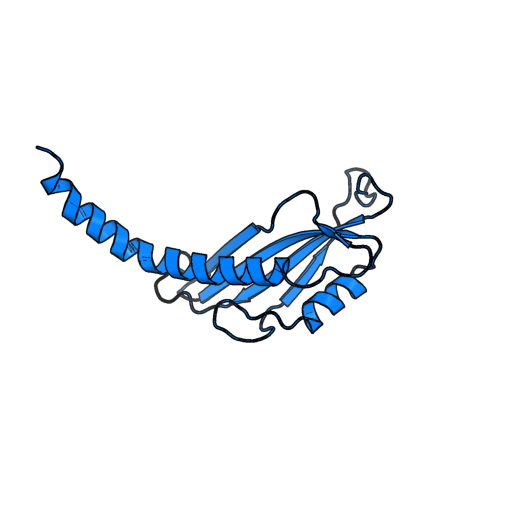 88 ? 7.150 -5.210 2.404 1.00 97.50 88 GLU A C 1
ATOM 692 O O . GLU A 1 88 ? 6.084 -5.456 1.825 1.00 97.50 88 GLU A O 1
ATOM 697 N N . ASP A 1 89 ? 7.835 -4.094 2.206 1.00 96.06 89 ASP A N 1
ATOM 698 C CA . ASP A 1 89 ? 7.463 -3.035 1.273 1.00 96.06 89 ASP A CA 1
ATOM 699 C C . ASP A 1 89 ? 7.907 -3.368 -0.180 1.00 96.06 89 ASP A C 1
ATOM 701 O O . ASP A 1 89 ? 8.350 -4.495 -0.457 1.00 96.06 89 ASP A O 1
ATOM 705 N N . PRO A 1 90 ? 7.744 -2.458 -1.159 1.00 96.06 90 PRO A N 1
ATOM 706 C CA . PRO A 1 90 ? 8.158 -2.701 -2.543 1.00 96.06 90 PRO A CA 1
ATOM 707 C C . PRO A 1 90 ? 9.674 -2.872 -2.750 1.00 96.06 90 PRO A C 1
ATOM 709 O O . PRO A 1 90 ? 10.076 -3.473 -3.754 1.00 96.06 90 PRO A O 1
ATOM 712 N N . ASP A 1 91 ? 10.508 -2.373 -1.836 1.00 95.75 91 ASP A N 1
ATOM 713 C CA . ASP A 1 91 ? 11.972 -2.421 -1.928 1.00 95.75 91 ASP A CA 1
ATOM 714 C C . ASP A 1 91 ? 12.604 -3.540 -1.097 1.00 95.75 91 ASP A C 1
ATOM 716 O O . ASP A 1 91 ? 13.775 -3.877 -1.291 1.00 95.75 91 ASP A O 1
ATOM 720 N N . GLY A 1 92 ? 11.804 -4.207 -0.269 1.00 95.31 92 GLY A N 1
ATOM 721 C CA . GLY A 1 92 ? 12.226 -5.337 0.548 1.00 95.31 92 GLY A CA 1
ATOM 722 C C . GLY A 1 92 ? 12.443 -4.985 2.019 1.00 95.31 92 GLY A C 1
ATOM 723 O O . GLY A 1 92 ? 12.880 -5.850 2.784 1.00 95.31 92 GLY A O 1
ATOM 724 N N . ASP A 1 93 ? 12.139 -3.756 2.430 1.00 95.94 93 ASP A N 1
ATOM 725 C CA . ASP A 1 93 ? 12.272 -3.304 3.806 1.00 95.94 93 ASP A CA 1
ATOM 726 C C . ASP A 1 93 ? 11.021 -3.655 4.627 1.00 95.94 93 ASP A C 1
ATOM 728 O O . ASP A 1 93 ? 9.879 -3.633 4.168 1.00 95.94 93 ASP A O 1
ATOM 732 N N . LEU A 1 94 ? 11.235 -4.070 5.880 1.00 95.38 94 LEU A N 1
ATOM 733 C CA . LEU A 1 94 ? 10.169 -4.591 6.742 1.00 95.38 94 LEU A CA 1
ATOM 734 C C . LEU A 1 94 ? 9.539 -3.492 7.597 1.00 95.38 94 LEU A C 1
ATOM 736 O O . LEU A 1 94 ? 10.086 -3.135 8.654 1.00 95.38 94 LEU A O 1
ATOM 740 N N . GLY A 1 95 ? 8.325 -3.091 7.220 1.00 91.12 95 GLY A N 1
ATOM 741 C CA . GLY A 1 95 ? 7.514 -2.127 7.958 1.00 91.12 95 GLY A CA 1
ATOM 742 C C . GLY A 1 95 ? 7.891 -0.668 7.717 1.00 91.12 95 GLY A C 1
ATOM 743 O O . GLY A 1 95 ? 7.640 0.143 8.608 1.00 91.12 95 GLY A O 1
ATOM 744 N N . ASP A 1 96 ? 8.506 -0.343 6.577 1.00 94.44 96 ASP A N 1
ATOM 745 C CA . ASP A 1 96 ? 8.810 1.042 6.197 1.00 94.44 96 ASP A CA 1
ATOM 746 C C . ASP A 1 96 ? 7.613 1.697 5.484 1.00 94.44 96 ASP A C 1
ATOM 748 O O . ASP A 1 96 ? 7.608 1.971 4.288 1.00 94.44 96 ASP A O 1
ATOM 752 N N . TYR A 1 97 ? 6.525 1.859 6.236 1.00 96.31 97 TYR A N 1
ATOM 753 C CA . TYR A 1 97 ? 5.307 2.528 5.789 1.00 96.31 97 TYR A CA 1
ATOM 754 C C . TYR A 1 97 ? 4.545 3.107 6.983 1.00 96.31 97 TYR A C 1
ATOM 756 O O . TYR A 1 97 ? 4.591 2.594 8.108 1.00 96.31 97 TYR A O 1
ATOM 764 N N . GLU A 1 98 ? 3.799 4.175 6.740 1.00 97.38 98 GLU A N 1
ATOM 765 C CA . GLU A 1 98 ? 2.817 4.694 7.677 1.00 97.38 98 GLU A CA 1
ATOM 766 C C . GLU A 1 98 ? 1.509 3.905 7.553 1.00 97.38 98 GLU A C 1
ATOM 768 O O . GLU A 1 98 ? 1.106 3.494 6.472 1.00 97.38 98 GLU A O 1
ATOM 773 N N . VAL A 1 99 ? 0.841 3.674 8.688 1.00 97.31 99 VAL A N 1
ATOM 774 C CA . VAL A 1 99 ? -0.501 3.079 8.720 1.00 97.31 99 VAL A CA 1
ATOM 775 C C . VAL A 1 99 ? -1.464 4.106 9.281 1.00 97.31 99 VAL A C 1
ATOM 777 O O . VAL A 1 99 ? -1.348 4.487 10.461 1.00 97.31 99 VAL A O 1
ATOM 780 N N . THR A 1 100 ? -2.441 4.481 8.465 1.00 96.88 100 THR A N 1
ATOM 781 C CA . THR A 1 100 ? -3.558 5.343 8.844 1.00 96.88 100 THR A CA 1
ATOM 782 C C . THR A 1 100 ? -4.883 4.608 8.647 1.00 96.88 100 THR A C 1
ATOM 784 O O . THR A 1 100 ? -4.975 3.621 7.921 1.00 96.88 100 THR A O 1
ATOM 787 N N . ALA A 1 101 ? -5.912 5.012 9.392 1.00 93.19 101 ALA A N 1
ATOM 788 C CA . ALA A 1 101 ? -7.226 4.395 9.290 1.00 93.19 101 ALA A CA 1
ATOM 789 C C . ALA A 1 101 ? -8.323 5.404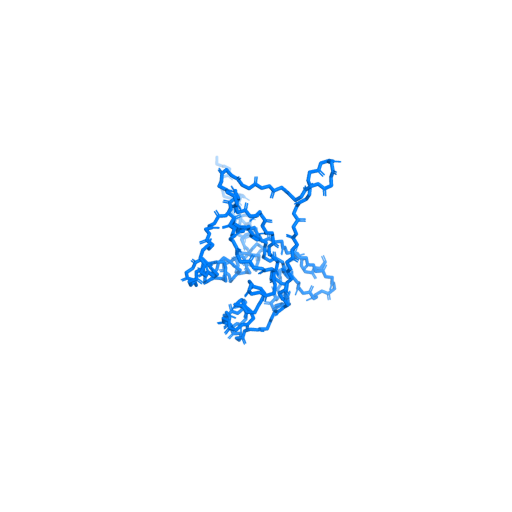 9.616 1.00 93.19 101 ALA A C 1
ATOM 791 O O . ALA A 1 101 ? -8.192 6.202 10.550 1.00 93.19 101 ALA A O 1
ATOM 792 N N . TRP A 1 102 ? -9.426 5.341 8.879 1.00 87.31 102 TRP A N 1
ATOM 793 C CA . TRP A 1 102 ? -10.577 6.217 9.069 1.00 87.31 102 TRP A CA 1
ATOM 794 C C . TRP A 1 102 ? -11.886 5.491 8.821 1.00 87.31 102 TRP A C 1
ATOM 796 O O . TRP A 1 102 ? -11.965 4.485 8.118 1.00 87.31 102 TRP A O 1
ATOM 806 N N . THR A 1 103 ? -12.943 6.027 9.418 1.00 85.75 103 THR A N 1
ATOM 807 C CA . THR A 1 103 ? -14.294 5.516 9.226 1.00 85.75 103 THR A CA 1
ATOM 808 C C . THR A 1 103 ? -15.105 6.386 8.313 1.00 85.75 103 THR A C 1
ATOM 810 O O . THR A 1 103 ? -15.046 7.613 8.391 1.00 85.75 103 THR A O 1
ATOM 813 N N . ILE A 1 104 ? -15.913 5.718 7.504 1.00 74.50 104 ILE A N 1
ATOM 814 C CA . ILE A 1 104 ? -16.926 6.357 6.690 1.00 74.50 104 ILE A CA 1
ATOM 815 C C . ILE A 1 104 ? -18.104 6.703 7.601 1.00 74.50 104 ILE A C 1
ATOM 817 O O . ILE A 1 104 ? -18.490 5.923 8.477 1.00 74.50 104 ILE A O 1
ATOM 821 N N . PHE A 1 105 ? -18.637 7.903 7.428 1.00 74.81 105 PHE A N 1
ATOM 822 C CA . PHE A 1 105 ? -19.862 8.347 8.074 1.00 74.81 105 PHE A CA 1
ATOM 823 C C . PHE A 1 105 ? -20.904 8.573 6.986 1.00 74.81 105 PHE A C 1
ATOM 825 O O . PHE A 1 105 ? -20.577 9.097 5.920 1.00 74.81 105 PHE A O 1
ATOM 832 N N . ASP A 1 106 ? -22.145 8.186 7.257 1.00 72.31 106 ASP A N 1
ATOM 833 C CA . ASP A 1 106 ? -23.267 8.524 6.394 1.00 72.31 106 ASP A CA 1
ATOM 834 C C . ASP A 1 106 ? -23.574 10.034 6.445 1.00 72.31 106 ASP A C 1
ATOM 836 O O . ASP A 1 106 ? -23.013 10.790 7.245 1.00 72.31 106 ASP A O 1
ATOM 840 N N . GLU A 1 107 ? -24.501 10.493 5.599 1.00 72.56 107 GLU A N 1
ATOM 841 C CA . GLU A 1 107 ? -24.907 11.907 5.549 1.00 72.56 107 GLU A CA 1
ATOM 842 C C . GLU A 1 107 ? -25.449 12.437 6.890 1.00 72.56 107 GLU A C 1
ATOM 844 O O . GLU A 1 107 ? -25.437 13.644 7.132 1.00 72.56 107 GLU A O 1
ATOM 849 N N . SER A 1 108 ? -25.915 11.551 7.777 1.00 74.19 108 SER A N 1
ATOM 850 C CA . SER A 1 108 ? -26.406 11.911 9.110 1.00 74.19 108 SER A CA 1
ATOM 851 C C . SER A 1 108 ? -25.285 12.079 10.144 1.00 74.19 108 SER A C 1
ATOM 853 O O . SER A 1 108 ? -25.550 12.480 11.279 1.00 74.19 108 SER A O 1
ATOM 855 N N . GLY A 1 109 ? -24.035 11.800 9.762 1.00 66.69 109 GLY A N 1
ATOM 856 C CA . GLY A 1 109 ? -22.883 11.777 10.659 1.00 66.69 109 GLY A CA 1
ATOM 857 C C . GLY A 1 109 ? -22.831 10.523 11.532 1.00 66.69 109 GLY A C 1
ATOM 858 O O . GLY A 1 109 ? -22.093 10.493 12.519 1.00 66.69 109 GLY A O 1
ATOM 859 N N . THR A 1 110 ? -23.606 9.490 11.195 1.00 71.38 110 THR A N 1
ATOM 860 C CA . THR A 1 110 ? -23.553 8.189 11.863 1.00 71.38 110 THR A CA 1
ATOM 861 C C . THR A 1 110 ? -22.496 7.330 11.169 1.00 71.38 110 THR A C 1
ATOM 863 O O . THR A 1 110 ? -22.423 7.344 9.942 1.00 71.38 110 THR A O 1
ATOM 866 N N . PRO A 1 111 ? -21.641 6.592 11.903 1.00 68.62 111 PRO A N 1
ATOM 867 C CA . PRO A 1 111 ? -20.693 5.682 11.273 1.00 68.62 111 PRO A CA 1
ATOM 868 C C . PRO A 1 111 ? -21.422 4.696 10.362 1.00 68.62 111 PRO A C 1
ATOM 870 O O . PRO A 1 111 ? -22.363 4.026 10.802 1.00 68.62 111 PRO A O 1
ATOM 873 N N . GLU A 1 112 ? -20.969 4.588 9.116 1.00 68.75 112 GLU A N 1
ATOM 874 C CA . GLU A 1 112 ? -21.517 3.609 8.192 1.00 68.75 112 GLU A CA 1
ATOM 875 C C . GLU A 1 112 ? -21.254 2.208 8.760 1.00 68.75 112 GLU A C 1
ATOM 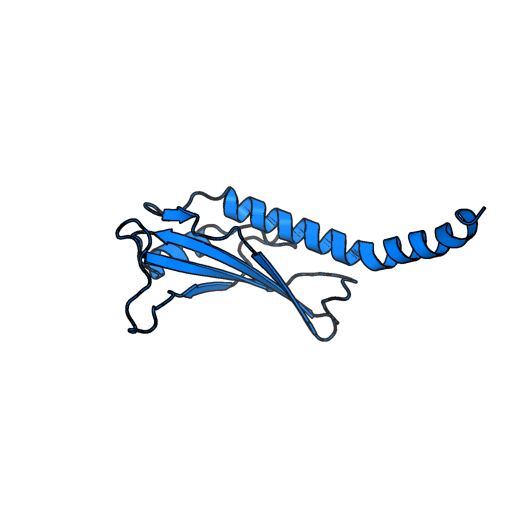877 O O . GLU A 1 112 ? -20.122 1.812 9.071 1.00 68.75 112 GLU A O 1
ATOM 882 N N . SER A 1 113 ? -22.345 1.487 8.999 1.00 64.06 113 SER A N 1
ATOM 883 C CA . SER A 1 113 ? -22.320 0.141 9.562 1.00 64.06 113 SER A CA 1
ATOM 884 C C . SER A 1 113 ? -22.512 -0.858 8.432 1.00 64.06 113 SER A C 1
ATOM 886 O O . SER A 1 113 ? -23.371 -0.667 7.573 1.00 64.06 113 SER A O 1
ATOM 888 N N . GLY A 1 114 ? -21.723 -1.932 8.440 1.00 56.16 114 GLY A N 1
ATOM 889 C CA . GLY A 1 114 ? -21.901 -3.030 7.498 1.00 56.16 114 GLY A CA 1
ATOM 890 C C . GLY A 1 114 ? -23.226 -3.782 7.721 1.00 56.16 114 GLY A C 1
ATOM 891 O O . GLY A 1 114 ? -23.982 -3.491 8.649 1.00 56.16 114 GLY A O 1
ATOM 892 N N . PRO A 1 115 ? -23.521 -4.812 6.907 1.00 52.50 115 PRO A N 1
ATOM 893 C CA . PRO A 1 115 ? -24.728 -5.638 7.057 1.00 52.50 115 PRO A CA 1
ATOM 894 C C . PRO A 1 115 ? -24.761 -6.447 8.369 1.00 52.50 115 PRO A C 1
ATOM 896 O O . PRO A 1 115 ? -25.807 -6.948 8.777 1.00 52.50 115 PRO A O 1
ATOM 899 N N . THR A 1 116 ? -23.619 -6.572 9.043 1.00 57.22 116 THR A N 1
ATOM 900 C CA . THR A 1 116 ? -23.504 -7.021 10.433 1.00 57.22 116 THR A CA 1
ATOM 901 C C . THR A 1 116 ? -23.179 -5.792 11.280 1.00 57.22 116 THR A C 1
ATOM 903 O O . THR A 1 116 ? -22.630 -4.839 10.749 1.00 57.22 116 THR A O 1
ATOM 906 N N . SER A 1 117 ? -23.483 -5.765 12.578 1.00 64.12 117 SER A N 1
ATOM 907 C CA . SER A 1 117 ? -23.251 -4.638 13.513 1.00 64.12 117 SER A CA 1
ATOM 908 C C . SER A 1 117 ? -21.771 -4.217 13.718 1.00 64.12 117 SER A C 1
ATOM 910 O O . SER A 1 117 ? -21.396 -3.685 14.762 1.00 64.12 117 SER A O 1
ATOM 912 N N . ARG A 1 118 ? -20.921 -4.476 12.725 1.00 76.56 118 ARG A N 1
ATOM 913 C CA . ARG A 1 118 ? -19.527 -4.093 12.551 1.00 76.56 118 ARG A CA 1
ATOM 914 C C . ARG A 1 118 ? -19.427 -2.784 11.767 1.00 76.56 118 ARG A C 1
ATOM 916 O O . ARG A 1 118 ? -20.243 -2.495 10.890 1.00 76.56 118 ARG A O 1
ATOM 923 N N . ARG A 1 119 ? -18.396 -2.003 12.073 1.00 83.56 119 ARG A N 1
ATOM 924 C CA . ARG A 1 119 ? -18.094 -0.736 11.391 1.00 83.56 119 ARG A CA 1
ATOM 925 C C . ARG A 1 119 ? -17.250 -0.995 10.146 1.00 83.56 119 ARG A C 1
ATOM 927 O O . ARG A 1 119 ? -16.405 -1.892 10.168 1.00 83.56 119 ARG A O 1
ATOM 934 N N . SER A 1 120 ? -17.464 -0.194 9.106 1.00 88.56 120 SER A N 1
ATOM 935 C CA . SER A 1 120 ? -16.519 -0.088 7.994 1.00 88.56 120 SER A CA 1
ATOM 936 C C . SER A 1 120 ? -15.314 0.753 8.425 1.00 88.56 120 SER A C 1
ATOM 938 O O . SER A 1 120 ? -15.467 1.816 9.041 1.00 88.56 120 SER A O 1
ATOM 940 N N . LEU A 1 121 ? -14.112 0.252 8.153 1.00 91.94 121 LEU A N 1
ATOM 941 C CA . LEU A 1 121 ? -12.854 0.944 8.393 1.00 91.94 121 LEU A CA 1
ATOM 942 C C . LEU A 1 121 ? -12.004 0.877 7.127 1.00 91.94 121 LEU A C 1
ATOM 944 O O . LEU A 1 121 ? -11.651 -0.213 6.682 1.00 91.94 121 LEU A O 1
ATOM 948 N N . ILE A 1 122 ? -11.655 2.039 6.585 1.00 94.25 122 ILE A N 1
ATOM 949 C CA . ILE A 1 122 ? -10.681 2.158 5.504 1.00 94.25 122 ILE A CA 1
ATOM 950 C C . ILE A 1 122 ? -9.302 2.301 6.137 1.00 94.25 122 ILE A C 1
ATOM 952 O O . ILE A 1 122 ? -9.137 3.046 7.107 1.00 94.25 122 ILE A O 1
ATOM 956 N N . ILE A 1 123 ? -8.339 1.560 5.605 1.00 96.56 123 ILE A N 1
ATOM 957 C CA . ILE A 1 123 ? -6.946 1.551 6.032 1.00 96.56 123 ILE A CA 1
ATOM 958 C C . ILE A 1 123 ? -6.080 1.907 4.836 1.00 96.56 123 ILE A C 1
ATOM 960 O O . ILE A 1 123 ? -6.241 1.308 3.770 1.00 96.56 123 ILE A O 1
ATOM 964 N N . ASP A 1 124 ? -5.141 2.816 5.067 1.00 97.94 124 ASP A N 1
ATOM 965 C CA . ASP A 1 124 ? -4.112 3.189 4.110 1.00 97.94 124 ASP A CA 1
ATOM 966 C C . ASP A 1 124 ? -2.735 2.828 4.665 1.00 97.94 124 ASP A C 1
ATOM 968 O O . ASP A 1 124 ? -2.423 3.079 5.838 1.00 97.94 124 ASP A O 1
ATOM 972 N N . LEU A 1 125 ? -1.939 2.192 3.807 1.00 98.00 125 LEU A N 1
ATOM 973 C CA . LEU A 1 125 ? -0.510 1.977 3.988 1.00 98.00 125 LEU A CA 1
ATOM 974 C C . LEU A 1 125 ? 0.224 2.890 3.013 1.00 98.00 125 LEU A C 1
ATOM 976 O O . LEU A 1 125 ? 0.192 2.652 1.804 1.00 98.00 125 LEU A O 1
ATOM 980 N N . ASP A 1 126 ? 0.867 3.913 3.561 1.00 97.88 126 ASP A N 1
ATOM 981 C CA . ASP A 1 126 ? 1.553 4.959 2.810 1.00 97.88 126 ASP A CA 1
ATOM 982 C C . ASP A 1 126 ? 3.064 4.773 2.919 1.00 97.88 126 ASP A C 1
ATOM 984 O O . ASP A 1 126 ? 3.600 4.633 4.019 1.00 97.88 126 ASP A O 1
ATOM 988 N N . GLY A 1 127 ? 3.774 4.794 1.798 1.00 97.19 127 GLY A N 1
ATOM 989 C CA . GLY A 1 127 ? 5.223 4.623 1.806 1.00 97.19 127 GLY A CA 1
ATOM 990 C C . GLY A 1 127 ? 5.904 5.249 0.602 1.00 97.19 127 GLY A C 1
ATOM 991 O O . GLY A 1 127 ? 5.260 5.699 -0.346 1.00 97.19 127 GLY A O 1
ATOM 992 N N . ALA A 1 128 ? 7.230 5.285 0.662 1.00 96.56 128 ALA A N 1
ATOM 993 C CA . ALA A 1 128 ? 8.079 5.620 -0.472 1.00 96.56 128 ALA A CA 1
ATOM 994 C C . ALA A 1 128 ? 8.708 4.343 -1.036 1.00 96.56 128 ALA A C 1
ATOM 996 O O . ALA A 1 128 ? 8.752 3.323 -0.351 1.00 96.56 128 ALA A O 1
ATOM 997 N N . TYR A 1 129 ? 9.163 4.389 -2.284 1.00 95.50 129 TYR A N 1
ATOM 998 C CA . TYR A 1 129 ? 9.911 3.283 -2.878 1.00 95.50 129 TYR A CA 1
ATOM 999 C C . TYR A 1 129 ? 10.837 3.756 -4.005 1.00 95.50 129 TYR A C 1
ATOM 1001 O O . TYR A 1 129 ? 10.635 4.819 -4.591 1.00 95.50 129 TYR A O 1
ATOM 1009 N N . ASP A 1 130 ? 11.836 2.951 -4.354 1.00 93.88 130 ASP A N 1
ATOM 1010 C CA . ASP A 1 130 ? 12.675 3.138 -5.531 1.00 93.88 130 ASP A CA 1
ATOM 1011 C C . ASP A 1 130 ? 11.943 2.619 -6.779 1.00 93.88 130 ASP A C 1
ATOM 1013 O O . ASP A 1 130 ? 11.992 1.432 -7.147 1.00 93.88 130 ASP A O 1
ATOM 1017 N N . GLY A 1 131 ? 11.237 3.541 -7.438 1.00 89.19 131 GLY A N 1
ATOM 1018 C CA . GLY A 1 131 ? 10.602 3.311 -8.735 1.00 89.19 131 GLY A CA 1
ATOM 1019 C C . GLY A 1 131 ? 11.560 3.424 -9.925 1.00 89.19 131 GLY A C 1
ATOM 1020 O O . GLY A 1 131 ? 11.156 3.157 -11.059 1.00 89.19 131 GLY A O 1
ATOM 1021 N N . GLY A 1 132 ? 12.831 3.789 -9.716 1.00 90.75 132 GLY A N 1
ATOM 1022 C CA . GLY A 1 132 ? 13.838 3.925 -10.766 1.00 90.75 132 GLY A CA 1
ATOM 1023 C C . GLY A 1 132 ? 13.416 4.868 -11.900 1.00 90.75 132 GLY A C 1
ATOM 1024 O O . GLY A 1 132 ? 13.480 6.084 -11.774 1.00 90.75 132 GLY A O 1
ATOM 1025 N N . PHE A 1 133 ? 13.015 4.297 -13.040 1.00 91.19 133 PHE A N 1
ATOM 1026 C CA . PHE A 1 133 ? 12.551 5.039 -14.225 1.00 91.19 133 PHE A CA 1
ATOM 1027 C C . PHE A 1 133 ? 11.029 4.982 -14.413 1.00 91.19 133 PHE A C 1
ATOM 1029 O O . PHE A 1 133 ? 10.537 5.178 -15.527 1.00 91.19 133 PHE A O 1
ATOM 1036 N N . ASP A 1 134 ? 10.272 4.660 -13.364 1.00 93.56 134 ASP A N 1
ATOM 1037 C CA . ASP A 1 134 ? 8.819 4.754 -13.401 1.00 93.56 134 ASP A CA 1
ATOM 1038 C C . ASP A 1 134 ? 8.403 6.207 -13.646 1.00 93.56 134 ASP A C 1
ATOM 1040 O O . ASP A 1 134 ? 8.587 7.098 -12.820 1.00 93.56 134 ASP A O 1
ATOM 1044 N N . MET A 1 135 ? 7.836 6.447 -14.825 1.00 92.12 135 MET A N 1
ATOM 1045 C CA . MET A 1 135 ? 7.424 7.777 -15.262 1.00 92.12 135 MET A CA 1
ATOM 1046 C C . MET A 1 135 ? 6.309 8.391 -14.407 1.00 92.12 135 MET A C 1
ATOM 1048 O O . MET A 1 135 ? 6.059 9.580 -14.542 1.00 92.12 135 MET A O 1
ATOM 1052 N N . ARG A 1 136 ? 5.629 7.612 -13.554 1.00 93.19 136 ARG A N 1
ATOM 1053 C CA . ARG A 1 136 ? 4.641 8.140 -12.599 1.00 93.19 136 ARG A CA 1
ATOM 1054 C C . ARG A 1 136 ? 5.290 8.887 -11.435 1.00 93.19 136 ARG A C 1
ATOM 1056 O O . ARG A 1 136 ? 4.576 9.547 -10.690 1.00 93.19 136 ARG A O 1
ATOM 1063 N N . CYS A 1 137 ? 6.612 8.782 -11.289 1.00 92.00 137 CYS A N 1
ATOM 1064 C CA . CYS A 1 137 ? 7.361 9.451 -10.234 1.00 92.00 137 CYS A CA 1
ATOM 1065 C C . CYS A 1 137 ? 7.910 10.836 -10.617 1.00 92.00 137 CYS A C 1
ATOM 1067 O O . CYS A 1 137 ? 8.713 11.405 -9.878 1.00 92.00 137 CYS A O 1
ATOM 1069 N N . TYR A 1 138 ? 7.538 11.355 -11.793 1.00 87.88 138 TYR A N 1
ATOM 1070 C CA . TYR A 1 138 ? 8.111 12.559 -12.404 1.00 87.88 138 TYR A CA 1
ATOM 1071 C C . TYR A 1 138 ? 7.050 13.540 -12.900 1.00 87.88 138 TYR A C 1
ATOM 1073 O O . TYR A 1 138 ? 6.004 13.086 -13.418 1.00 87.88 138 TYR A O 1
#

Foldseek 3Di:
DCVVVCVVVVVVVCVLCVLVVLLVVLQVVLLVQVVPQDAQPFKDWDDDRWDKDWAADPQWIKIKTKTKIFGPDDQVSRQVSLQVSQGQHSARGGNQWHKDKDFDADPVRHTDHDPPNTGMMMIITMHIDRSPSNPRHD

Organism: NCBI:txid1712872